Protein AF-A0AAF0F3H2-F1 (afdb_monomer_lite)

Organism: NCBI:txid223818

pLDDT: mean 92.05, std 9.95, range [42.19, 97.56]

InterPro domains:
  IPR008011 Complex 1 LYR protein domain [PF05347] (11-62)

Radius of gyration: 12.01 Å; chains: 1; bounding box: 29×19×30 Å

Sequence (66 aa):
MPPPGHPLRARAIGLYKELHRLGREYPDPNYHFIPKLRAMFRRNAHLTDHEEVESKLALAEFRSIL

Structure (mmCIF, N/CA/C/O backbone):
data_AF-A0AAF0F3H2-F1
#
_entry.id   AF-A0AAF0F3H2-F1
#
loop_
_atom_site.group_PDB
_atom_site.id
_atom_site.type_symbol
_atom_site.label_atom_id
_atom_site.label_alt_id
_atom_site.label_comp_id
_atom_site.label_asym_id
_atom_site.label_entity_id
_atom_site.label_seq_id
_atom_site.pdbx_PDB_ins_code
_atom_site.Cartn_x
_atom_site.Cartn_y
_atom_site.Cartn_z
_atom_site.occupancy
_atom_site.B_iso_or_equiv
_atom_site.auth_seq_id
_atom_site.auth_comp_id
_atom_site.auth_asym_id
_atom_site.auth_atom_id
_atom_site.pdbx_PDB_model_num
ATOM 1 N N . MET A 1 1 ? -1.455 -2.676 4.367 1.00 93.19 1 MET A N 1
ATOM 2 C CA . MET A 1 1 ? -2.859 -2.909 3.984 1.00 93.19 1 MET A CA 1
ATOM 3 C C . MET A 1 1 ? -3.654 -2.660 5.239 1.00 93.19 1 MET A C 1
ATOM 5 O O . MET A 1 1 ? -3.435 -3.418 6.175 1.00 93.19 1 MET A O 1
ATOM 9 N N . PRO A 1 2 ? -4.498 -1.623 5.283 1.00 94.94 2 PRO A N 1
A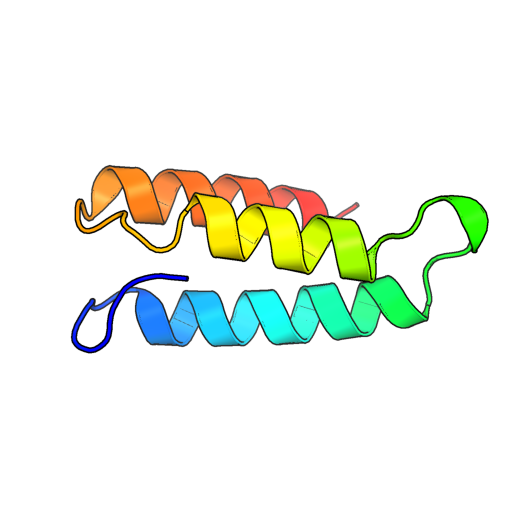TOM 10 C CA . PRO A 1 2 ? -5.255 -1.301 6.485 1.00 94.94 2 PRO A CA 1
ATOM 11 C C . PRO A 1 2 ? -6.074 -2.507 6.980 1.00 94.94 2 PRO A C 1
ATOM 13 O O . PRO A 1 2 ? -6.517 -3.327 6.152 1.00 94.94 2 PRO A O 1
ATOM 16 N N . PRO A 1 3 ? -6.267 -2.651 8.301 1.00 95.00 3 PRO A N 1
ATOM 17 C CA . PRO A 1 3 ? -6.986 -3.782 8.870 1.00 95.00 3 PRO A CA 1
ATOM 18 C C . PRO A 1 3 ? -8.463 -3.779 8.447 1.00 95.00 3 PRO A C 1
ATOM 20 O O . PRO A 1 3 ? -8.999 -2.730 8.072 1.00 95.00 3 PRO A O 1
ATOM 23 N N . PRO A 1 4 ? -9.144 -4.943 8.467 1.00 95.06 4 PRO A N 1
ATOM 24 C CA . PRO A 1 4 ? -10.588 -5.016 8.242 1.00 95.06 4 PRO A CA 1
ATOM 25 C C . PRO A 1 4 ? -11.353 -3.989 9.093 1.00 95.06 4 PRO A C 1
ATOM 27 O O . PRO A 1 4 ? -11.006 -3.766 10.246 1.00 95.06 4 PRO A O 1
ATOM 30 N N . GLY A 1 5 ? -12.372 -3.353 8.511 1.00 94.94 5 GLY A N 1
ATOM 31 C CA . GLY A 1 5 ? -13.146 -2.289 9.167 1.00 94.94 5 GLY A CA 1
ATOM 32 C C . GLY A 1 5 ? -12.567 -0.878 9.015 1.00 94.94 5 GLY A C 1
ATOM 33 O O . GLY A 1 5 ? -13.300 0.088 9.193 1.00 94.94 5 GLY A O 1
ATOM 34 N N . HIS A 1 6 ? -11.300 -0.725 8.611 1.00 96.62 6 HIS A N 1
ATOM 35 C CA . HIS A 1 6 ? -10.737 0.600 8.348 1.00 96.62 6 HIS A CA 1
ATOM 36 C C . HIS A 1 6 ? -11.386 1.244 7.101 1.00 96.62 6 HIS A C 1
ATOM 38 O O . HIS A 1 6 ? -11.411 0.602 6.042 1.00 96.62 6 HIS A O 1
ATOM 44 N N . PRO A 1 7 ? -11.843 2.513 7.157 1.00 97.12 7 PRO A N 1
ATOM 45 C CA . PRO A 1 7 ? -12.588 3.153 6.062 1.00 97.12 7 PRO A CA 1
ATOM 46 C C . PRO A 1 7 ? -11.792 3.221 4.748 1.00 97.12 7 PRO A C 1
ATOM 48 O O . PRO A 1 7 ? -12.335 3.003 3.669 1.00 97.12 7 PRO A O 1
ATOM 51 N N . LEU A 1 8 ? -10.472 3.419 4.827 1.00 97.38 8 LEU A N 1
ATOM 52 C CA . LEU A 1 8 ? -9.591 3.493 3.650 1.00 97.38 8 LEU A CA 1
ATOM 53 C C . LEU A 1 8 ? -9.178 2.126 3.070 1.00 97.38 8 LEU A C 1
ATOM 55 O O . LEU A 1 8 ? -8.429 2.060 2.093 1.00 97.38 8 LEU A O 1
ATOM 59 N N . ARG A 1 9 ? -9.636 1.003 3.640 1.00 96.38 9 ARG A N 1
ATOM 60 C CA . ARG A 1 9 ? -9.186 -0.329 3.203 1.00 96.38 9 ARG A CA 1
ATOM 61 C C . ARG A 1 9 ? -9.599 -0.655 1.768 1.00 96.38 9 ARG A C 1
ATOM 63 O O . ARG A 1 9 ? -8.818 -1.263 1.038 1.00 96.38 9 ARG A O 1
ATOM 70 N N . ALA A 1 10 ? -10.805 -0.264 1.358 1.00 97.38 10 ALA A N 1
ATOM 71 C CA . ALA A 1 10 ? -11.289 -0.503 -0.002 1.00 97.38 10 ALA A CA 1
ATOM 72 C C . ALA A 1 10 ? -10.408 0.212 -1.043 1.00 97.38 10 ALA A C 1
ATOM 74 O O . ALA A 1 10 ? -9.957 -0.417 -2.002 1.00 97.38 10 ALA A O 1
ATOM 75 N N . ARG A 1 11 ? -10.072 1.485 -0.790 1.00 96.25 11 ARG A N 1
ATOM 76 C CA . ARG A 1 11 ? -9.134 2.269 -1.607 1.00 96.25 11 ARG A CA 1
ATOM 77 C C . ARG A 1 11 ? -7.754 1.617 -1.667 1.00 96.25 11 ARG A C 1
ATOM 79 O O . ARG A 1 11 ? -7.223 1.410 -2.754 1.00 96.25 11 ARG A O 1
ATOM 86 N N . ALA A 1 12 ? -7.217 1.189 -0.523 1.00 96.75 12 ALA A N 1
ATOM 87 C CA . ALA A 1 12 ? -5.934 0.490 -0.463 1.00 96.75 12 ALA A CA 1
ATOM 88 C C . ALA A 1 12 ? -5.907 -0.803 -1.303 1.00 96.75 12 ALA A C 1
ATOM 90 O O . ALA A 1 12 ? -4.890 -1.121 -1.920 1.00 96.75 12 ALA A O 1
ATOM 91 N N . ILE A 1 13 ? -7.014 -1.555 -1.348 1.00 97.12 13 ILE A N 1
ATOM 92 C CA . ILE A 1 13 ? -7.144 -2.745 -2.206 1.00 97.12 13 ILE A CA 1
ATOM 93 C C . ILE A 1 13 ? -7.149 -2.364 -3.686 1.00 97.12 13 ILE A C 1
ATOM 95 O O . ILE A 1 13 ? -6.486 -3.042 -4.474 1.00 97.12 13 ILE A O 1
ATOM 99 N N . GLY A 1 14 ? -7.892 -1.319 -4.062 1.00 96.88 14 GLY A N 1
ATOM 100 C CA . GLY A 1 14 ? -7.924 -0.809 -5.434 1.00 96.88 14 GLY A CA 1
ATOM 101 C C . GLY A 1 14 ? -6.523 -0.448 -5.922 1.00 96.88 14 GLY A C 1
ATOM 102 O O . GLY A 1 14 ? -6.041 -1.030 -6.893 1.00 96.88 14 GLY A O 1
ATOM 103 N N . LEU A 1 15 ? -5.829 0.390 -5.150 1.00 96.31 15 LEU A N 1
ATOM 104 C CA . LEU A 1 15 ? -4.469 0.826 -5.450 1.00 96.31 15 LEU A CA 1
ATOM 105 C C . LEU A 1 15 ? -3.476 -0.343 -5.526 1.00 96.31 15 LEU A C 1
ATOM 107 O O . LEU A 1 15 ? -2.656 -0.412 -6.438 1.00 96.31 15 LEU A O 1
ATOM 111 N N . TYR A 1 16 ? -3.560 -1.314 -4.608 1.00 96.50 16 TYR A N 1
ATOM 112 C CA . TYR A 1 16 ? -2.707 -2.505 -4.666 1.00 96.50 16 TYR A CA 1
ATOM 113 C C . TYR A 1 16 ? -2.897 -3.287 -5.972 1.00 96.50 16 TYR A C 1
ATOM 115 O O . TYR A 1 16 ? -1.917 -3.737 -6.563 1.00 96.50 16 TYR A O 1
ATOM 123 N N . LYS A 1 17 ? -4.144 -3.465 -6.429 1.00 96.44 17 LYS A N 1
ATOM 124 C CA . LYS A 1 17 ? -4.439 -4.181 -7.679 1.00 96.44 17 LYS A CA 1
ATOM 125 C C . LYS A 1 17 ? -3.908 -3.431 -8.895 1.00 96.44 17 LYS A C 1
ATOM 127 O O . LYS A 1 17 ? -3.337 -4.062 -9.781 1.00 96.44 17 LYS A O 1
ATOM 132 N N . GLU A 1 18 ? -4.073 -2.114 -8.918 1.00 95.75 18 GLU A N 1
ATOM 133 C CA . GLU A 1 18 ? -3.562 -1.254 -9.981 1.00 95.75 18 GLU A CA 1
ATOM 134 C C . GLU A 1 18 ? -2.035 -1.325 -10.074 1.00 95.75 18 GLU A C 1
ATOM 136 O O . GLU A 1 18 ? -1.500 -1.720 -11.111 1.00 95.75 18 GLU A O 1
ATOM 141 N N . LEU A 1 19 ? -1.335 -1.082 -8.962 1.00 94.62 19 LEU A N 1
ATOM 142 C CA . LEU A 1 19 ? 0.124 -1.184 -8.891 1.00 94.62 19 LEU A CA 1
ATOM 143 C C . LEU A 1 19 ? 0.619 -2.593 -9.229 1.00 94.62 19 LEU A C 1
ATOM 145 O O . LEU A 1 19 ? 1.654 -2.756 -9.869 1.00 94.62 19 LEU A O 1
ATOM 149 N N . HIS A 1 20 ? -0.108 -3.635 -8.824 1.00 95.31 20 HIS A N 1
ATOM 150 C CA . HIS A 1 20 ? 0.245 -5.006 -9.180 1.00 95.31 20 HIS A CA 1
ATOM 151 C C . HIS A 1 20 ? 0.061 -5.274 -10.681 1.00 95.31 20 HIS A C 1
ATOM 153 O O . HIS A 1 20 ? 0.814 -6.069 -11.243 1.00 95.31 20 HIS A O 1
ATOM 159 N N . ARG A 1 21 ? -0.925 -4.657 -11.345 1.00 94.19 21 ARG A N 1
ATOM 160 C CA . ARG A 1 21 ? -1.078 -4.752 -12.804 1.00 94.19 21 ARG A CA 1
ATOM 161 C C . ARG A 1 21 ? 0.100 -4.071 -13.500 1.00 94.19 21 ARG A C 1
ATOM 163 O O . ARG A 1 21 ? 0.770 -4.742 -14.276 1.00 94.19 21 ARG A O 1
ATOM 170 N N . LEU A 1 22 ? 0.388 -2.816 -13.148 1.00 92.50 22 LEU A N 1
ATOM 171 C CA . LEU A 1 22 ? 1.517 -2.046 -13.690 1.00 92.50 22 LEU A CA 1
ATOM 172 C C . LEU A 1 22 ? 2.852 -2.764 -13.464 1.00 92.50 22 LEU A C 1
ATOM 174 O O . LEU A 1 22 ? 3.661 -2.908 -14.372 1.00 92.50 22 LEU A O 1
ATOM 178 N N . GLY A 1 23 ? 3.048 -3.325 -12.271 1.00 92.31 23 GLY A N 1
ATOM 179 C CA . GLY A 1 23 ? 4.251 -4.072 -11.923 1.00 92.31 23 GLY A CA 1
ATOM 180 C C . GLY A 1 23 ? 4.489 -5.351 -12.735 1.00 92.31 23 GLY A C 1
ATOM 181 O O . GLY A 1 23 ? 5.609 -5.853 -12.716 1.00 92.31 23 GLY A O 1
ATOM 182 N N . ARG A 1 24 ? 3.476 -5.900 -13.428 1.00 92.12 24 ARG A N 1
ATOM 183 C CA . ARG A 1 24 ? 3.666 -7.025 -14.370 1.00 92.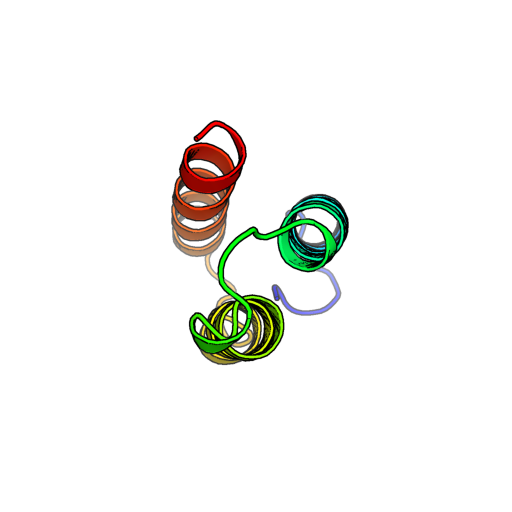12 24 ARG A CA 1
ATOM 184 C C . ARG A 1 24 ? 4.208 -6.575 -15.721 1.00 92.12 24 ARG A C 1
ATOM 186 O O . ARG A 1 24 ? 4.821 -7.378 -16.409 1.00 92.12 24 ARG A O 1
ATOM 193 N N . GLU A 1 25 ? 3.967 -5.321 -16.076 1.00 91.75 25 GLU A N 1
ATOM 194 C CA . GLU A 1 25 ? 4.418 -4.685 -17.315 1.00 91.75 25 GLU A CA 1
ATOM 195 C C . GLU A 1 25 ? 5.748 -3.933 -17.100 1.00 91.75 25 GLU A C 1
ATOM 197 O O . GLU A 1 25 ? 6.237 -3.257 -18.001 1.00 91.75 25 GLU A O 1
ATOM 202 N N . TYR A 1 26 ? 6.346 -4.041 -15.905 1.00 90.38 26 TYR A N 1
ATOM 203 C CA . TYR A 1 26 ? 7.561 -3.313 -15.550 1.00 90.38 26 TYR A CA 1
ATOM 204 C C . TYR A 1 26 ? 8.745 -3.756 -16.432 1.00 90.38 26 TYR A C 1
ATOM 206 O O . TYR A 1 26 ? 9.010 -4.958 -16.518 1.00 90.38 26 TYR A O 1
ATOM 214 N N . PRO A 1 27 ? 9.481 -2.818 -17.060 1.00 91.44 27 PRO A N 1
ATOM 215 C CA . PRO A 1 27 ? 10.444 -3.143 -18.115 1.00 91.44 27 PRO A CA 1
ATOM 216 C C . PRO A 1 27 ? 11.690 -3.875 -17.605 1.00 91.44 27 PRO A C 1
ATOM 218 O O . PRO A 1 27 ? 12.293 -4.647 -18.345 1.00 91.44 27 PRO A O 1
ATOM 221 N N . ASP A 1 28 ? 12.074 -3.646 -16.347 1.00 92.00 28 ASP A N 1
ATOM 222 C CA . ASP A 1 28 ? 13.223 -4.304 -15.730 1.00 92.00 28 ASP A CA 1
ATOM 223 C C . ASP A 1 28 ? 12.783 -5.497 -14.854 1.00 92.00 28 ASP A C 1
ATOM 225 O O . ASP A 1 28 ? 12.252 -5.291 -13.753 1.00 92.00 28 ASP A O 1
ATOM 229 N N . PRO A 1 29 ? 13.037 -6.752 -15.279 1.00 88.38 29 PRO A N 1
ATOM 230 C CA . PRO A 1 29 ? 12.703 -7.933 -14.486 1.00 88.38 29 PRO A CA 1
ATOM 231 C C . PRO A 1 29 ? 13.518 -8.035 -13.183 1.00 88.38 29 PRO A C 1
ATOM 233 O O . PRO A 1 29 ? 13.032 -8.609 -12.203 1.00 88.38 29 PRO A O 1
ATOM 236 N N . ASN A 1 30 ? 14.716 -7.441 -13.126 1.00 93.69 30 ASN A N 1
ATOM 237 C CA . ASN A 1 30 ? 15.583 -7.447 -11.942 1.00 93.69 30 ASN A CA 1
ATOM 238 C C . ASN A 1 30 ? 15.175 -6.390 -10.909 1.00 93.69 30 ASN A C 1
ATOM 240 O O . ASN A 1 30 ? 15.631 -6.413 -9.764 1.00 93.69 30 ASN A O 1
ATOM 244 N N . TYR A 1 31 ? 14.263 -5.482 -11.261 1.00 90.19 31 TYR A N 1
ATOM 245 C CA . TYR A 1 31 ? 13.746 -4.516 -10.301 1.00 90.19 31 TYR A CA 1
ATOM 246 C C . TYR A 1 31 ? 12.914 -5.184 -9.198 1.00 90.19 31 TYR A C 1
ATOM 248 O O . TYR A 1 31 ? 12.779 -4.625 -8.105 1.00 90.19 31 TYR A O 1
ATOM 256 N N . HIS A 1 32 ? 12.358 -6.375 -9.456 1.00 92.00 32 HIS A N 1
ATOM 257 C CA . HIS A 1 32 ? 11.524 -7.126 -8.514 1.00 92.00 32 HIS A CA 1
ATOM 258 C C . HIS A 1 32 ? 10.359 -6.289 -7.950 1.00 92.00 32 HIS A C 1
ATOM 260 O O . HIS A 1 32 ? 10.125 -6.240 -6.736 1.00 92.00 32 HIS A O 1
ATOM 266 N N . PHE A 1 33 ? 9.606 -5.628 -8.838 1.00 93.81 33 PHE A N 1
ATOM 267 C CA . PHE A 1 33 ? 8.526 -4.706 -8.463 1.00 93.81 33 PHE A CA 1
ATOM 268 C C . PHE A 1 33 ? 7.481 -5.357 -7.543 1.00 93.81 33 PHE A C 1
ATOM 270 O O . PHE A 1 33 ? 7.181 -4.844 -6.466 1.00 93.81 33 PHE A O 1
ATOM 277 N N . ILE A 1 34 ? 6.938 -6.515 -7.937 1.00 94.38 34 ILE A N 1
ATOM 278 C CA . ILE A 1 34 ? 5.853 -7.186 -7.204 1.00 94.38 34 ILE A CA 1
ATOM 279 C C . ILE A 1 34 ? 6.274 -7.594 -5.776 1.00 94.38 34 ILE A C 1
ATOM 281 O O . ILE A 1 34 ? 5.527 -7.299 -4.835 1.00 94.38 34 ILE A O 1
ATOM 285 N N . PRO A 1 35 ? 7.453 -8.214 -5.550 1.00 95.69 35 PRO A N 1
ATOM 286 C CA . PRO A 1 35 ? 7.979 -8.421 -4.200 1.00 95.69 35 PRO A CA 1
ATOM 287 C C . PRO A 1 35 ? 8.076 -7.139 -3.362 1.00 95.69 35 PRO A C 1
ATOM 289 O O . PRO A 1 35 ? 7.638 -7.136 -2.207 1.00 95.69 35 PRO A O 1
ATOM 292 N N . LYS A 1 36 ? 8.584 -6.039 -3.936 1.00 94.56 36 LYS A N 1
ATOM 293 C CA . LYS A 1 36 ? 8.695 -4.739 -3.249 1.00 94.56 36 LYS A CA 1
ATOM 294 C C . LYS A 1 36 ? 7.324 -4.166 -2.882 1.00 94.56 36 LYS A C 1
ATOM 296 O O . LYS A 1 36 ? 7.131 -3.743 -1.742 1.00 94.56 36 LYS A O 1
ATOM 301 N N . LEU A 1 37 ? 6.354 -4.229 -3.797 1.00 95.25 37 LEU A N 1
ATOM 302 C CA . LEU A 1 37 ? 4.970 -3.809 -3.559 1.00 95.25 37 LEU A CA 1
ATOM 303 C C . LEU A 1 37 ? 4.351 -4.580 -2.384 1.00 95.25 37 LEU A C 1
ATOM 305 O O . LEU A 1 37 ? 3.821 -3.981 -1.446 1.00 95.25 37 LEU A O 1
ATOM 309 N N . ARG A 1 38 ? 4.471 -5.914 -2.386 1.00 95.75 38 ARG A N 1
ATOM 310 C CA . ARG A 1 38 ? 3.983 -6.764 -1.286 1.00 95.75 38 ARG A CA 1
ATOM 311 C C . ARG A 1 38 ? 4.635 -6.396 0.043 1.00 95.75 38 ARG A C 1
ATOM 313 O O . ARG A 1 38 ? 3.938 -6.291 1.051 1.00 95.75 38 ARG A O 1
ATOM 320 N N . ALA A 1 39 ? 5.952 -6.191 0.055 1.00 95.75 39 ALA A N 1
ATOM 321 C CA . ALA A 1 39 ? 6.682 -5.805 1.258 1.00 95.75 39 ALA A CA 1
ATOM 322 C C . ALA A 1 39 ? 6.209 -4.447 1.796 1.00 95.75 39 ALA A C 1
ATOM 324 O O . ALA A 1 39 ? 5.959 -4.320 2.994 1.00 95.75 39 ALA A O 1
ATOM 325 N N . MET A 1 40 ? 6.016 -3.457 0.923 1.00 94.19 40 MET A N 1
ATOM 326 C CA . MET A 1 40 ? 5.531 -2.130 1.304 1.00 94.19 40 MET A CA 1
ATOM 327 C C . MET A 1 40 ? 4.122 -2.190 1.912 1.00 94.19 40 MET A C 1
ATOM 329 O O . MET A 1 40 ? 3.904 -1.660 3.003 1.00 94.19 40 MET A O 1
ATOM 333 N N . PHE A 1 41 ? 3.184 -2.919 1.301 1.00 95.56 41 PHE A N 1
ATOM 334 C CA . PHE A 1 41 ? 1.842 -3.080 1.870 1.00 95.56 41 PHE A CA 1
ATOM 335 C C . PHE A 1 41 ? 1.842 -3.893 3.168 1.00 95.56 41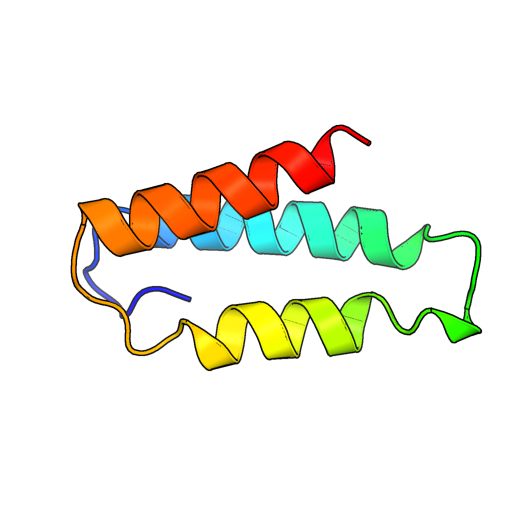 PHE A C 1
ATOM 337 O O . PHE A 1 41 ? 1.049 -3.592 4.060 1.00 95.56 41 PHE A O 1
ATOM 344 N N . ARG A 1 42 ? 2.716 -4.896 3.307 1.00 96.19 42 ARG A N 1
ATOM 345 C CA . ARG A 1 42 ? 2.839 -5.690 4.539 1.00 96.19 42 ARG A CA 1
ATOM 346 C C . ARG A 1 42 ? 3.384 -4.857 5.697 1.00 96.19 42 ARG A C 1
ATOM 348 O O . ARG A 1 42 ? 2.824 -4.907 6.786 1.00 96.19 42 ARG A O 1
ATOM 355 N N . ARG A 1 43 ? 4.436 -4.065 5.461 1.00 94.69 43 ARG A N 1
ATOM 356 C CA . ARG A 1 43 ? 5.056 -3.215 6.492 1.00 94.69 43 ARG A CA 1
ATOM 357 C C . ARG A 1 43 ? 4.074 -2.211 7.085 1.00 94.69 43 ARG A C 1
ATOM 359 O O . ARG A 1 43 ? 4.138 -1.965 8.274 1.00 94.69 43 ARG A O 1
ATOM 366 N N . ASN A 1 44 ? 3.133 -1.709 6.288 1.00 94.94 44 ASN A N 1
ATOM 367 C CA . ASN A 1 44 ? 2.104 -0.759 6.723 1.00 94.94 44 ASN A CA 1
ATOM 368 C 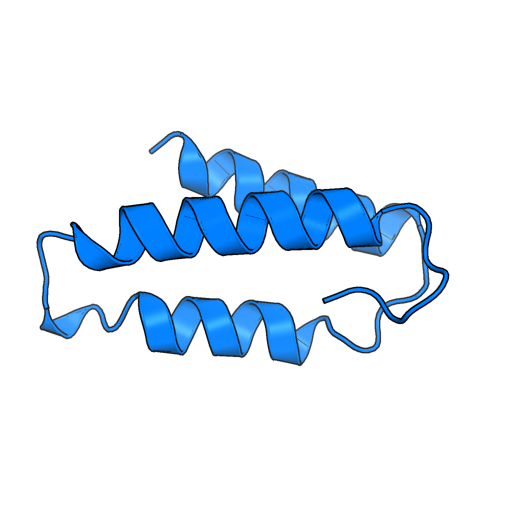C . ASN A 1 44 ? 0.759 -1.442 7.062 1.00 94.94 44 ASN A C 1
ATOM 370 O O . ASN A 1 44 ? -0.296 -0.830 6.929 1.00 94.94 44 ASN A O 1
ATOM 374 N N . ALA A 1 45 ? 0.736 -2.745 7.373 1.00 95.00 45 ALA A N 1
ATOM 375 C CA . ALA A 1 45 ? -0.519 -3.456 7.659 1.00 95.00 45 ALA A CA 1
ATOM 376 C C . ALA A 1 45 ? -1.062 -3.241 9.079 1.00 95.00 45 ALA A C 1
ATOM 378 O O . ALA A 1 45 ? -2.243 -3.466 9.315 1.00 95.00 45 ALA A O 1
ATOM 379 N N . HIS A 1 46 ? -0.205 -2.800 9.997 1.00 94.12 46 HIS A N 1
ATOM 380 C CA . HIS A 1 46 ? -0.562 -2.512 11.384 1.00 94.12 46 HIS A CA 1
ATOM 381 C C . HIS A 1 46 ? -1.122 -1.095 11.581 1.00 94.12 46 HIS A C 1
ATOM 383 O O . HIS A 1 46 ? -1.618 -0.797 12.659 1.00 94.12 46 HIS A O 1
ATOM 389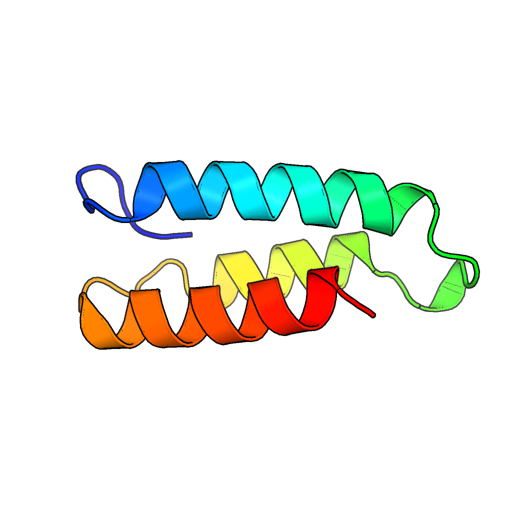 N N . LEU A 1 47 ? -1.039 -0.229 10.563 1.00 96.00 47 LEU A N 1
ATOM 390 C CA . LEU A 1 47 ? -1.505 1.153 10.658 1.00 96.00 47 LEU A CA 1
ATOM 391 C C . LEU A 1 47 ? -3.030 1.204 10.780 1.00 96.00 47 LEU A C 1
ATOM 393 O O . LEU A 1 47 ? -3.747 0.639 9.948 1.00 96.00 47 LEU A O 1
ATOM 397 N N . THR A 1 48 ? -3.499 1.898 11.812 1.00 95.00 48 THR A N 1
ATOM 398 C CA . THR A 1 48 ? -4.921 2.136 12.104 1.00 95.00 48 THR A CA 1
ATOM 399 C C . THR A 1 48 ? -5.284 3.612 12.115 1.00 95.00 48 THR A C 1
ATOM 401 O O . THR A 1 48 ? -6.467 3.928 12.033 1.00 95.00 48 THR A O 1
ATOM 404 N N . ASP A 1 49 ? -4.294 4.494 12.257 1.00 97.56 49 ASP A N 1
ATOM 405 C CA . ASP A 1 49 ? -4.513 5.932 12.228 1.00 97.56 49 ASP A CA 1
ATOM 406 C C . ASP A 1 49 ? -4.920 6.385 10.822 1.00 97.56 49 ASP A C 1
ATOM 408 O O . ASP A 1 49 ? -4.323 5.977 9.819 1.00 97.56 49 ASP A O 1
ATOM 412 N N . HIS A 1 50 ? -5.966 7.206 10.755 1.00 96.44 50 HIS A N 1
ATOM 413 C CA . HIS A 1 50 ? -6.560 7.600 9.486 1.00 96.44 50 HIS A CA 1
ATOM 414 C C . HIS A 1 50 ? -5.595 8.445 8.652 1.00 96.44 50 HIS A C 1
ATOM 416 O O . HIS A 1 50 ? -5.416 8.167 7.466 1.00 96.44 50 HIS A O 1
ATOM 422 N N . GLU A 1 51 ? -4.963 9.446 9.266 1.00 97.44 51 GLU A N 1
ATOM 423 C CA . GLU A 1 51 ? -4.060 10.371 8.580 1.00 97.44 51 GLU A CA 1
ATOM 424 C C . GLU A 1 51 ? -2.782 9.659 8.136 1.00 97.44 51 GLU A C 1
ATOM 426 O O . GLU A 1 51 ? -2.294 9.871 7.022 1.00 97.44 51 GLU A O 1
ATOM 431 N N . GLU A 1 52 ? -2.267 8.744 8.958 1.00 96.44 52 GLU A N 1
ATOM 432 C CA . GLU A 1 52 ? -1.095 7.958 8.601 1.00 96.44 52 GLU A CA 1
ATOM 433 C C . GLU A 1 52 ? -1.379 7.023 7.417 1.00 96.44 52 GLU A C 1
ATOM 435 O O . GLU A 1 52 ? -0.586 6.955 6.471 1.00 96.44 52 GLU A O 1
ATOM 440 N N . VAL A 1 53 ? -2.524 6.327 7.422 1.00 96.81 53 VAL A N 1
ATOM 441 C CA . VAL A 1 53 ? -2.936 5.479 6.294 1.00 96.81 53 VAL A CA 1
ATOM 442 C C . VAL A 1 53 ? -3.127 6.318 5.031 1.00 96.81 53 VAL A C 1
ATOM 444 O O . VAL A 1 53 ? -2.621 5.932 3.975 1.00 96.81 53 VAL A O 1
ATOM 447 N N . GLU A 1 54 ? -3.805 7.459 5.134 1.00 96.94 54 GLU A N 1
ATOM 448 C CA . GLU A 1 54 ? -4.034 8.385 4.023 1.00 96.94 54 GLU A CA 1
ATOM 449 C C . GLU A 1 54 ? -2.707 8.864 3.414 1.00 96.94 54 GLU A C 1
ATOM 451 O O . GLU A 1 54 ? -2.500 8.761 2.204 1.00 96.94 54 GLU A O 1
ATOM 456 N N . SER A 1 55 ? -1.746 9.262 4.254 1.00 95.81 55 SER A N 1
ATOM 457 C CA . SER A 1 55 ? -0.401 9.669 3.833 1.00 95.81 55 SER A CA 1
ATOM 458 C C . SER A 1 55 ? 0.336 8.563 3.064 1.00 95.81 55 SER A C 1
ATOM 460 O O . SER A 1 55 ? 0.942 8.812 2.015 1.00 95.81 55 SER A O 1
ATOM 462 N N . LYS A 1 56 ? 0.266 7.304 3.530 1.00 95.06 56 LYS A N 1
ATOM 463 C CA . LYS A 1 56 ? 0.884 6.174 2.810 1.00 95.06 56 LYS A CA 1
ATOM 464 C C . LYS A 1 56 ? 0.204 5.892 1.473 1.00 95.06 56 LYS A C 1
ATOM 466 O O . LYS A 1 56 ? 0.898 5.507 0.529 1.00 95.06 56 LYS A O 1
ATOM 471 N N . LEU A 1 57 ? -1.119 6.036 1.397 1.00 94.69 57 LEU A N 1
ATOM 472 C CA . LEU A 1 57 ? -1.866 5.836 0.156 1.00 94.69 57 LEU A CA 1
ATOM 473 C C . LEU A 1 57 ? -1.538 6.926 -0.863 1.00 94.69 57 LEU A C 1
ATOM 475 O O . LEU A 1 57 ? -1.191 6.582 -1.989 1.00 94.69 57 LEU A O 1
ATOM 479 N N . ALA A 1 58 ? -1.506 8.194 -0.452 1.00 94.19 58 ALA A N 1
ATOM 480 C CA . ALA A 1 58 ? -1.112 9.308 -1.315 1.00 94.19 58 ALA A CA 1
ATOM 481 C C . ALA A 1 58 ? 0.303 9.120 -1.900 1.00 94.19 58 ALA A C 1
ATOM 483 O O . ALA A 1 58 ? 0.531 9.324 -3.093 1.00 94.19 58 ALA A O 1
ATOM 484 N N . LEU A 1 59 ? 1.258 8.644 -1.089 1.00 91.19 59 LEU A N 1
ATOM 485 C CA . LEU A 1 59 ? 2.612 8.333 -1.562 1.00 91.19 59 LEU A CA 1
ATOM 486 C C . LEU A 1 59 ? 2.634 7.210 -2.613 1.00 91.19 59 LEU A C 1
ATOM 488 O O . LEU A 1 59 ? 3.451 7.232 -3.535 1.00 91.19 59 LEU A O 1
ATOM 492 N N . ALA A 1 60 ? 1.787 6.195 -2.449 1.00 89.56 60 ALA A N 1
ATOM 493 C CA . ALA A 1 60 ? 1.694 5.082 -3.386 1.00 89.56 60 ALA A CA 1
ATOM 494 C C . ALA A 1 60 ? 0.961 5.474 -4.683 1.00 89.56 60 ALA A C 1
ATOM 496 O O . ALA A 1 60 ? 1.359 5.017 -5.752 1.00 89.56 60 ALA A O 1
ATOM 497 N N . GLU A 1 61 ? -0.033 6.360 -4.608 1.00 88.19 61 GLU A N 1
ATOM 498 C CA . GLU A 1 61 ? -0.740 6.930 -5.764 1.00 88.19 61 GLU A CA 1
ATOM 499 C C . GLU A 1 61 ? 0.178 7.805 -6.616 1.00 88.19 61 GLU A C 1
ATOM 501 O O . GLU A 1 61 ? 0.224 7.633 -7.831 1.00 88.19 61 GLU A O 1
ATOM 506 N N . PHE A 1 62 ? 1.009 8.652 -6.003 1.00 81.31 62 PHE A N 1
ATOM 507 C CA . PHE A 1 62 ? 2.012 9.426 -6.744 1.00 81.31 62 PHE A CA 1
ATOM 508 C C . PHE A 1 62 ? 2.942 8.530 -7.583 1.00 81.31 62 PHE A C 1
ATOM 510 O O . PHE A 1 62 ? 3.312 8.871 -8.702 1.00 81.31 62 PHE A O 1
ATOM 517 N N . ARG A 1 63 ? 3.275 7.339 -7.071 1.00 67.31 63 ARG A N 1
ATOM 518 C CA . ARG A 1 63 ? 4.116 6.343 -7.759 1.00 67.31 63 ARG A CA 1
ATOM 519 C C . ARG A 1 63 ? 3.376 5.512 -8.811 1.00 67.31 63 ARG A C 1
ATOM 521 O O . ARG A 1 63 ? 4.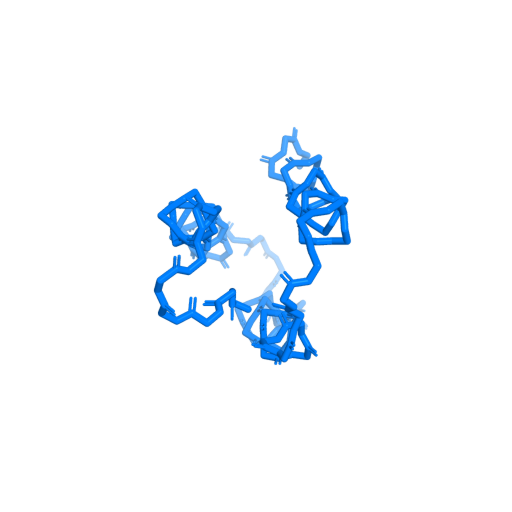028 4.729 -9.488 1.00 67.31 63 ARG A O 1
ATOM 528 N N . SER A 1 64 ? 2.053 5.631 -8.916 1.00 60.16 64 SER A N 1
ATOM 529 C CA . SER A 1 64 ? 1.261 5.008 -9.989 1.00 60.16 64 SER A CA 1
ATOM 530 C C . SER A 1 64 ? 1.164 5.875 -11.250 1.00 60.16 64 SER A C 1
ATOM 532 O O . SER A 1 64 ? 0.764 5.374 -12.296 1.00 60.16 64 SER A O 1
ATOM 534 N N . ILE A 1 65 ? 1.545 7.156 -11.153 1.00 52.28 65 ILE A N 1
ATOM 535 C CA . ILE A 1 65 ? 1.426 8.164 -12.222 1.00 52.28 65 ILE A CA 1
ATOM 536 C C . ILE A 1 65 ? 2.759 8.361 -12.990 1.00 52.28 65 ILE A C 1
ATOM 538 O O . ILE A 1 65 ? 2.795 9.070 -13.994 1.00 52.28 65 ILE A O 1
ATOM 542 N N . LEU A 1 66 ? 3.846 7.710 -12.557 1.00 42.19 66 LEU A N 1
ATOM 543 C CA . LEU A 1 66 ? 5.176 7.721 -13.188 1.00 42.19 66 LEU A CA 1
ATOM 544 C C . LEU A 1 66 ? 5.564 6.317 -13.655 1.00 42.19 66 LEU A C 1
ATOM 546 O O . LEU A 1 66 ? 6.180 6.219 -14.737 1.00 42.19 66 LEU A O 1
#

Secondary structure (DSSP, 8-state):
-PPTT-TTHHHHHHHHHHHHHHTTS-S-GGG-HHHHHHHHHHHTSS---HHHHHHHHHHHHHTT--

Foldseek 3Di:
DEDPPQPCVVVVVVLLVLQCVVVVVDPDPVVVSNVVSVVLCVVCHPDRDPVVVVVSSVVSVVVSVD